Protein AF-A0A3N5LZG5-F1 (afdb_monomer_lite)

Structure (mmCIF, N/CA/C/O backbone):
data_AF-A0A3N5LZG5-F1
#
_entry.id   AF-A0A3N5LZG5-F1
#
loop_
_atom_site.group_PDB
_atom_site.id
_atom_site.type_symbol
_atom_site.label_atom_id
_atom_site.label_alt_id
_atom_site.label_comp_id
_atom_site.label_asym_id
_atom_site.label_entity_id
_atom_site.label_seq_id
_atom_site.pdbx_PDB_ins_code
_atom_site.Cartn_x
_atom_site.Cartn_y
_atom_site.Cartn_z
_atom_site.occupancy
_atom_site.B_iso_or_equiv
_atom_site.auth_seq_id
_atom_site.auth_comp_id
_atom_site.auth_asym_id
_atom_site.auth_atom_id
_atom_site.pdbx_PDB_model_num
ATOM 1 N N . MET A 1 1 ? -6.875 -9.057 15.918 1.00 79.69 1 MET A N 1
ATOM 2 C CA . MET A 1 1 ? -7.239 -9.770 14.668 1.00 79.69 1 MET A CA 1
ATOM 3 C C . MET A 1 1 ? -7.671 -8.711 13.672 1.00 79.69 1 MET A C 1
ATOM 5 O O . MET A 1 1 ? -8.321 -7.772 14.101 1.00 79.69 1 MET A O 1
ATOM 9 N N . VAL A 1 2 ? -7.274 -8.784 12.405 1.00 94.38 2 VAL A N 1
ATOM 10 C CA . VAL A 1 2 ? -7.606 -7.732 11.428 1.00 94.38 2 VAL A CA 1
ATOM 11 C C . VAL A 1 2 ? -8.979 -8.027 10.819 1.00 94.38 2 VAL A C 1
ATOM 13 O O . VAL A 1 2 ? -9.204 -9.135 10.329 1.00 94.38 2 VAL A O 1
ATOM 16 N N . ASP A 1 3 ? -9.903 -7.063 10.856 1.00 96.25 3 ASP A N 1
ATOM 17 C CA . ASP A 1 3 ? -11.257 -7.268 10.321 1.00 96.25 3 ASP A CA 1
ATOM 18 C C . ASP A 1 3 ? -11.246 -7.270 8.793 1.00 96.25 3 ASP A C 1
ATOM 20 O O . ASP A 1 3 ? -11.839 -8.150 8.172 1.00 96.25 3 ASP A O 1
ATOM 24 N N . ALA A 1 4 ? -10.519 -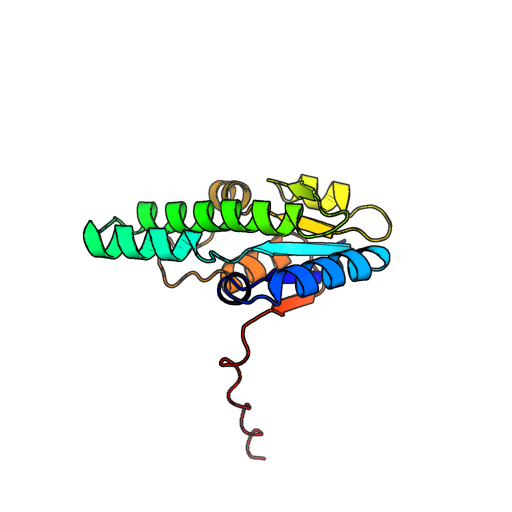6.328 8.187 1.00 97.50 4 ALA A N 1
ATOM 25 C CA . ALA A 1 4 ? -10.318 -6.293 6.747 1.00 97.50 4 ALA A CA 1
ATOM 26 C C . ALA A 1 4 ? -8.926 -5.776 6.376 1.00 97.50 4 ALA A C 1
ATOM 28 O O . ALA A 1 4 ? -8.448 -4.773 6.911 1.00 97.50 4 ALA A O 1
ATOM 29 N N . VAL A 1 5 ? -8.306 -6.441 5.405 1.00 98.44 5 VAL A N 1
ATOM 30 C CA . VAL A 1 5 ? -7.193 -5.895 4.638 1.00 98.44 5 VAL A CA 1
ATOM 31 C C . VAL A 1 5 ? -7.769 -5.175 3.428 1.00 98.44 5 VAL A C 1
ATOM 33 O O . VAL A 1 5 ? -8.446 -5.780 2.597 1.00 98.44 5 VAL A O 1
ATOM 36 N N . VAL A 1 6 ? -7.525 -3.873 3.335 1.00 98.31 6 VAL A N 1
ATOM 37 C CA . VAL A 1 6 ? -8.070 -3.012 2.285 1.00 98.31 6 VAL A CA 1
ATOM 38 C C . VAL A 1 6 ? -6.946 -2.616 1.346 1.00 98.31 6 VAL A C 1
ATOM 40 O O . VAL A 1 6 ? -6.098 -1.786 1.666 1.00 98.31 6 VAL A O 1
ATOM 43 N N . LYS A 1 7 ? -6.933 -3.193 0.151 1.00 98.00 7 LYS A N 1
ATOM 44 C CA . LYS A 1 7 ? -6.003 -2.769 -0.885 1.00 98.00 7 LYS A CA 1
ATOM 45 C C . LYS A 1 7 ? -6.534 -1.515 -1.562 1.00 98.00 7 LYS A C 1
ATOM 47 O O . LYS A 1 7 ? -7.630 -1.544 -2.122 1.00 98.00 7 LYS A O 1
ATOM 52 N N . VAL A 1 8 ? -5.722 -0.463 -1.615 1.00 96.75 8 VAL A N 1
ATOM 53 C CA . VAL A 1 8 ? -6.045 0.773 -2.344 1.00 96.75 8 VAL A CA 1
ATOM 54 C C . VAL A 1 8 ? -5.273 0.801 -3.660 1.00 96.75 8 VAL A C 1
ATOM 56 O O . VAL A 1 8 ? -4.045 0.856 -3.685 1.00 96.75 8 VAL A O 1
ATOM 59 N N . GLY A 1 9 ? -5.977 0.693 -4.788 1.00 92.94 9 GLY A N 1
ATOM 60 C CA . GLY A 1 9 ? -5.361 0.695 -6.113 1.00 92.94 9 GLY A CA 1
ATOM 61 C C . GLY A 1 9 ? -4.697 2.019 -6.474 1.00 92.94 9 GLY A C 1
ATOM 62 O O . GLY A 1 9 ? -5.299 3.068 -6.331 1.00 92.94 9 GLY A O 1
ATOM 63 N N . GLY A 1 10 ? -3.490 1.957 -7.043 1.00 85.00 10 GLY A N 1
ATOM 64 C CA . GLY A 1 10 ? -2.726 3.150 -7.429 1.00 85.00 10 GLY A CA 1
ATOM 65 C C . GLY A 1 10 ? -3.424 4.083 -8.425 1.00 85.00 10 GLY A C 1
ATOM 66 O O . GLY A 1 10 ? -3.198 5.288 -8.395 1.00 85.00 10 GLY A O 1
ATOM 67 N N . ARG A 1 11 ? -4.311 3.548 -9.274 1.00 84.06 11 ARG A N 1
ATOM 68 C CA . ARG A 1 11 ? -5.120 4.366 -10.190 1.00 84.06 11 ARG A CA 1
ATOM 69 C C . ARG A 1 11 ? -6.081 5.304 -9.455 1.00 84.06 11 ARG A C 1
ATOM 71 O O . ARG A 1 11 ? -6.242 6.427 -9.899 1.00 84.06 11 ARG A O 1
ATOM 78 N N . LEU A 1 12 ? -6.584 4.910 -8.281 1.00 80.06 12 LEU A N 1
ATOM 79 C CA . LEU A 1 12 ? -7.425 5.773 -7.440 1.00 80.06 12 LEU A CA 1
ATOM 80 C C . LEU A 1 12 ? -6.670 7.008 -6.927 1.00 80.06 12 LEU A C 1
ATOM 82 O O . LEU A 1 12 ? -7.293 7.963 -6.486 1.00 80.06 12 LEU A O 1
ATOM 86 N N . GLY A 1 13 ? -5.332 6.997 -6.967 1.00 68.75 13 GLY A N 1
ATOM 87 C CA . GLY A 1 13 ? -4.509 8.144 -6.595 1.00 68.75 13 GLY A CA 1
ATOM 88 C C . GLY A 1 13 ? -4.421 9.250 -7.649 1.00 68.75 13 GLY A C 1
ATOM 89 O O . GLY A 1 13 ? -3.842 10.289 -7.356 1.00 68.75 13 GLY A O 1
ATOM 90 N N . HIS A 1 14 ? -4.967 9.032 -8.848 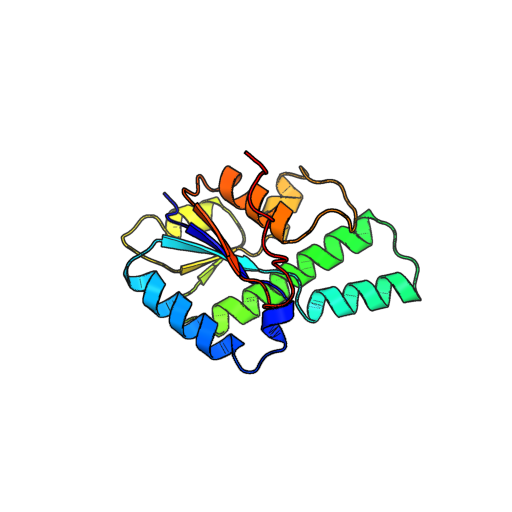1.00 67.00 14 HIS A N 1
ATOM 91 C CA . HIS A 1 14 ? -5.046 10.047 -9.903 1.00 67.00 14 HIS A CA 1
ATOM 92 C C . HIS A 1 14 ? -6.352 10.851 -9.848 1.00 67.00 14 HIS A C 1
ATOM 94 O O . HIS A 1 14 ? -6.436 11.917 -10.452 1.00 67.00 14 HIS A O 1
ATOM 100 N N . ASP A 1 15 ? -7.350 10.353 -9.117 1.00 66.94 15 ASP A N 1
ATOM 101 C CA . ASP A 1 15 ? -8.673 10.955 -9.046 1.00 66.94 15 ASP A CA 1
ATOM 102 C C . ASP A 1 15 ? -8.771 11.957 -7.894 1.00 66.94 15 ASP A C 1
ATOM 104 O O . ASP A 1 15 ? -8.290 11.717 -6.781 1.00 66.94 15 ASP A O 1
ATOM 108 N N . GLU A 1 16 ? -9.524 13.038 -8.113 1.00 72.19 16 GLU A N 1
ATOM 109 C CA . GLU A 1 16 ? -9.910 13.993 -7.060 1.00 72.19 16 GLU A CA 1
ATOM 110 C C . GLU A 1 16 ? -10.640 13.304 -5.883 1.00 72.19 16 GLU A C 1
ATOM 112 O O . GLU A 1 16 ? -10.676 13.818 -4.762 1.00 72.19 16 GLU A O 1
ATOM 117 N N . GLY A 1 17 ? -11.168 12.094 -6.109 1.00 83.56 17 GLY A N 1
ATOM 118 C CA . GLY A 1 17 ? -11.847 11.265 -5.118 1.00 83.56 17 GLY A CA 1
ATOM 119 C C . GLY A 1 17 ? -10.946 10.619 -4.059 1.00 83.56 17 GLY A C 1
ATOM 120 O O . GLY A 1 17 ? -11.484 10.144 -3.056 1.00 83.56 17 GLY A O 1
ATOM 121 N N . LEU A 1 18 ? -9.610 10.613 -4.211 1.00 90.62 18 LEU A N 1
ATOM 122 C CA . LEU A 1 18 ? -8.712 9.950 -3.248 1.00 90.62 18 LEU A CA 1
ATOM 123 C C . LEU A 1 18 ? -8.915 10.472 -1.822 1.00 90.62 18 LEU A C 1
ATOM 125 O O . LEU A 1 18 ? -9.013 9.692 -0.877 1.00 90.62 18 LEU A O 1
ATOM 129 N N . ARG A 1 19 ? -9.010 11.797 -1.662 1.00 92.25 19 ARG A N 1
ATOM 130 C CA . ARG A 1 19 ? -9.200 12.412 -0.343 1.00 92.25 19 ARG A CA 1
ATOM 131 C C . ARG A 1 19 ? -10.532 11.984 0.277 1.00 92.25 19 ARG A C 1
ATOM 133 O O . ARG A 1 19 ? -10.565 11.657 1.456 1.00 92.25 19 ARG A O 1
ATOM 140 N N . GLY A 1 20 ? -11.605 11.929 -0.514 1.00 92.88 20 GLY A N 1
ATOM 141 C CA . GLY A 1 20 ? -12.909 11.437 -0.057 1.00 92.88 20 GLY A CA 1
ATOM 142 C C . GLY A 1 20 ? -12.867 9.967 0.368 1.00 92.88 20 GLY A C 1
ATOM 143 O O . GLY A 1 20 ? -13.418 9.609 1.408 1.00 92.88 20 GLY A O 1
ATOM 144 N N . LEU A 1 21 ? -12.148 9.128 -0.383 1.00 93.75 21 LEU A N 1
ATOM 145 C CA . LEU A 1 21 ? -11.919 7.734 -0.009 1.00 93.75 21 LEU A CA 1
ATOM 146 C C . LEU A 1 21 ? -11.173 7.623 1.329 1.00 93.75 21 LEU A C 1
ATOM 148 O O . LEU A 1 21 ? -11.603 6.869 2.198 1.00 93.75 21 LEU A O 1
ATOM 152 N N . CYS A 1 22 ? -10.087 8.374 1.515 1.00 96.25 22 CYS A N 1
ATOM 153 C CA . CYS A 1 22 ? -9.318 8.353 2.759 1.00 96.25 22 CYS A CA 1
ATOM 154 C C . CYS A 1 22 ? -10.145 8.830 3.964 1.00 96.25 22 CYS A C 1
ATOM 156 O O . CYS A 1 22 ? -10.073 8.223 5.029 1.00 96.25 22 CYS A O 1
ATOM 158 N N . LEU A 1 23 ? -10.993 9.852 3.798 1.00 95.94 23 LEU A N 1
ATOM 159 C CA . LEU A 1 23 ? -11.940 10.264 4.843 1.00 95.94 23 LEU A CA 1
ATOM 160 C C . LEU A 1 23 ? -12.895 9.119 5.218 1.00 95.94 23 LEU A C 1
ATOM 162 O O . LEU A 1 23 ? -13.028 8.794 6.395 1.00 95.94 23 LEU A O 1
ATOM 166 N N . CYS A 1 24 ? -13.483 8.450 4.222 1.00 95.81 24 CYS A N 1
ATOM 167 C CA . CYS A 1 24 ? -14.370 7.306 4.443 1.00 95.81 24 CYS A CA 1
ATOM 168 C C . CYS A 1 24 ? -13.657 6.138 5.150 1.00 95.81 24 CYS A C 1
ATOM 170 O O . CYS A 1 24 ? -14.217 5.521 6.056 1.00 95.81 24 CYS A O 1
ATOM 172 N N . LEU A 1 25 ? -12.403 5.848 4.787 1.00 96.69 25 LEU A N 1
ATOM 173 C CA . LEU A 1 25 ? -11.597 4.820 5.455 1.00 96.69 25 LEU A CA 1
ATOM 174 C C . LEU A 1 25 ? -11.314 5.177 6.920 1.00 96.69 25 LEU A C 1
ATOM 176 O O . LEU A 1 25 ? -11.417 4.301 7.778 1.00 96.69 25 LEU A O 1
ATOM 180 N N . GLY A 1 26 ? -11.018 6.446 7.215 1.00 97.00 26 GLY A N 1
ATOM 181 C CA . GLY A 1 26 ? -10.858 6.941 8.586 1.00 97.00 26 GLY A CA 1
ATOM 182 C C . GLY A 1 26 ? -12.136 6.774 9.415 1.00 97.00 26 GLY A C 1
ATOM 183 O O . GLY A 1 26 ? -12.096 6.249 10.527 1.00 97.00 26 GLY A O 1
ATOM 184 N N . GLU A 1 27 ? -13.291 7.133 8.848 1.00 96.56 27 GLU A N 1
ATOM 185 C CA . GLU A 1 27 ? -14.598 6.954 9.493 1.00 96.56 27 GLU A CA 1
ATOM 186 C C . GLU A 1 27 ? -14.919 5.477 9.761 1.00 96.56 27 GLU A C 1
ATOM 188 O O . GLU A 1 27 ? -15.325 5.124 10.871 1.00 96.56 27 GLU A O 1
ATOM 193 N N . LEU A 1 28 ? -14.693 4.590 8.786 1.00 95.88 28 LEU A N 1
ATOM 194 C CA . LEU A 1 28 ? -14.874 3.143 8.956 1.00 95.88 28 LEU A CA 1
ATOM 195 C C . LEU A 1 28 ? -13.933 2.567 10.021 1.00 95.88 28 LEU A C 1
ATOM 197 O O . LEU A 1 28 ? -14.327 1.675 10.778 1.00 95.88 28 LEU A O 1
ATOM 201 N N . GLY A 1 29 ? -12.724 3.119 10.121 1.00 95.81 29 GLY A N 1
ATOM 202 C CA . GLY A 1 29 ? -11.744 2.799 11.150 1.00 95.81 29 GLY A CA 1
ATOM 203 C C . GLY A 1 29 ? -12.255 2.977 12.575 1.00 95.81 29 GLY A C 1
ATOM 204 O O . GLY A 1 29 ? -11.828 2.253 13.463 1.00 95.81 29 GLY A O 1
ATOM 205 N N . SER A 1 30 ? -13.229 3.860 12.814 1.00 93.31 30 SER A N 1
ATOM 206 C CA . SER A 1 30 ? -13.822 4.024 14.153 1.00 93.31 30 SER A CA 1
ATOM 207 C C . SER A 1 30 ? -14.583 2.787 14.655 1.00 93.31 30 SER A C 1
ATOM 209 O O . SER A 1 30 ? -14.873 2.688 15.843 1.00 93.31 30 SER A O 1
ATOM 211 N N . ARG A 1 31 ? -14.925 1.847 13.760 1.00 93.75 31 ARG A N 1
ATOM 212 C CA . ARG A 1 31 ? -15.726 0.645 14.067 1.00 93.75 31 ARG A CA 1
ATOM 213 C C . ARG A 1 31 ? -15.045 -0.660 13.671 1.00 93.75 31 ARG A C 1
ATOM 215 O O . ARG A 1 31 ? -15.440 -1.723 14.145 1.00 93.75 31 ARG A O 1
ATOM 222 N N . HIS A 1 32 ? -14.063 -0.595 12.777 1.00 95.94 32 HIS A N 1
ATOM 223 C CA . HIS A 1 32 ? -13.421 -1.761 12.184 1.00 95.94 32 HIS A CA 1
ATOM 224 C C . HIS A 1 32 ? -11.906 -1.620 12.216 1.00 95.94 32 HIS A C 1
ATOM 226 O O . HIS A 1 32 ? -11.373 -0.532 12.021 1.00 95.94 32 HIS A O 1
ATOM 232 N N . ARG A 1 33 ? -11.209 -2.738 12.416 1.00 97.38 33 ARG A N 1
ATOM 233 C CA . ARG A 1 33 ? -9.746 -2.806 12.377 1.00 97.38 33 ARG A CA 1
ATOM 234 C C . ARG A 1 33 ? -9.286 -3.010 10.941 1.00 97.38 33 ARG A C 1
ATOM 236 O O . ARG A 1 33 ? -9.312 -4.136 10.429 1.00 97.38 33 ARG A O 1
ATOM 243 N N . LEU A 1 34 ? -8.896 -1.919 10.295 1.00 98.12 34 LEU A N 1
ATOM 244 C CA . LEU A 1 34 ? -8.535 -1.883 8.883 1.00 98.12 34 LEU A CA 1
ATOM 245 C C . LEU A 1 34 ? -7.015 -1.871 8.714 1.00 98.12 34 LEU A C 1
ATOM 247 O O . LEU A 1 34 ? -6.328 -0.987 9.226 1.00 98.12 34 LEU A O 1
ATOM 251 N N . LEU A 1 35 ? -6.498 -2.824 7.939 1.00 98.62 35 LEU A N 1
ATOM 252 C CA . LEU A 1 35 ? -5.115 -2.817 7.470 1.00 98.62 35 LEU A CA 1
ATOM 253 C C . LEU A 1 35 ? -5.086 -2.441 5.990 1.00 98.62 35 LEU A C 1
ATOM 255 O O . LEU A 1 35 ? -5.450 -3.233 5.125 1.00 98.62 35 LEU A O 1
ATOM 259 N N . ILE A 1 36 ? -4.645 -1.233 5.682 1.00 98.62 36 ILE A N 1
ATOM 260 C CA . ILE A 1 36 ? -4.527 -0.743 4.316 1.00 98.62 36 ILE A CA 1
ATOM 261 C C . ILE A 1 36 ? -3.224 -1.253 3.693 1.00 98.62 36 ILE A C 1
ATOM 263 O O . ILE A 1 36 ? -2.148 -1.105 4.273 1.00 98.62 36 ILE A O 1
ATOM 267 N N . VAL A 1 37 ? -3.321 -1.807 2.482 1.00 98.50 37 VAL A N 1
ATOM 268 C CA . VAL A 1 37 ? -2.171 -2.154 1.635 1.00 98.50 37 VAL A CA 1
ATOM 269 C C . VAL A 1 37 ? -2.165 -1.231 0.411 1.00 98.50 37 VAL A C 1
ATOM 271 O O . VAL A 1 37 ? -3.095 -1.287 -0.403 1.00 98.50 37 VAL A O 1
ATOM 274 N N . PRO A 1 38 ? -1.151 -0.367 0.253 1.00 98.12 38 PRO A N 1
ATOM 275 C CA . PRO A 1 38 ? -1.077 0.544 -0.880 1.00 98.12 38 PRO A CA 1
ATOM 276 C C . PRO A 1 38 ? -0.792 -0.212 -2.181 1.00 98.12 38 PRO A C 1
ATOM 278 O O . PRO A 1 38 ? -0.073 -1.205 -2.207 1.00 98.12 38 PRO A O 1
ATOM 281 N N . GLY A 1 39 ? -1.337 0.276 -3.294 1.00 96.62 39 GLY A N 1
ATOM 282 C CA . GLY A 1 39 ? -0.808 -0.000 -4.628 1.00 96.62 39 GLY A CA 1
ATOM 283 C C . GLY A 1 39 ? 0.473 0.793 -4.902 1.00 96.62 39 GLY A C 1
ATOM 284 O O . GLY A 1 39 ? 1.087 1.326 -3.992 1.00 96.62 39 GLY A O 1
ATOM 285 N N . GLY A 1 40 ? 0.876 0.895 -6.169 1.00 94.56 40 GLY A N 1
ATOM 286 C CA . GLY A 1 40 ? 2.075 1.658 -6.544 1.00 94.56 40 GLY A CA 1
ATOM 287 C C . GLY A 1 40 ? 1.837 3.132 -6.903 1.00 94.56 40 GLY A C 1
ATOM 288 O O . GLY A 1 40 ? 2.745 3.944 -6.785 1.00 94.56 40 GLY A O 1
ATOM 289 N N . GLY A 1 41 ? 0.624 3.482 -7.345 1.00 91.62 41 GLY A N 1
ATOM 290 C CA . GLY A 1 41 ? 0.267 4.837 -7.792 1.00 91.62 41 GLY A CA 1
ATOM 291 C C . GLY A 1 41 ? 1.208 5.416 -8.854 1.00 91.62 41 GLY A C 1
ATOM 292 O O . GLY A 1 41 ? 1.922 4.671 -9.529 1.00 91.62 41 GLY A O 1
ATOM 293 N N . VAL A 1 42 ? 1.246 6.751 -8.915 1.00 93.75 42 VAL A N 1
ATOM 294 C CA . VAL A 1 42 ? 2.185 7.533 -9.744 1.00 93.75 42 VAL A CA 1
ATOM 295 C C . VAL A 1 42 ? 3.650 7.161 -9.490 1.00 93.75 42 VAL A C 1
ATOM 297 O O . VAL A 1 42 ? 4.493 7.266 -10.376 1.00 93.75 42 VAL A O 1
ATOM 300 N N . PHE A 1 43 ? 3.967 6.678 -8.285 1.00 96.75 43 PHE A N 1
ATOM 301 C CA . PHE A 1 43 ? 5.325 6.296 -7.912 1.00 96.75 43 PHE A CA 1
ATOM 302 C C . PHE A 1 43 ? 5.782 5.036 -8.654 1.00 96.75 43 PHE A C 1
ATOM 304 O O . PHE A 1 43 ? 6.927 4.964 -9.088 1.00 96.75 43 PHE A O 1
ATOM 311 N N . ALA A 1 44 ? 4.902 4.046 -8.836 1.00 96.38 44 ALA A N 1
ATOM 312 C CA . ALA A 1 44 ? 5.242 2.844 -9.596 1.00 96.38 44 ALA A CA 1
ATOM 313 C C . ALA A 1 44 ? 5.214 3.091 -11.107 1.00 96.38 44 ALA A C 1
ATOM 315 O O . ALA A 1 44 ? 5.916 2.394 -11.835 1.00 96.38 44 ALA A O 1
ATOM 316 N N . ASP A 1 45 ? 4.449 4.079 -11.576 1.00 95.88 45 ASP A N 1
ATOM 317 C CA . ASP A 1 45 ? 4.504 4.520 -12.973 1.00 95.88 45 ASP A CA 1
ATOM 318 C C . ASP A 1 45 ? 5.887 5.100 -13.301 1.00 95.88 45 ASP A C 1
ATOM 320 O O . ASP A 1 45 ? 6.508 4.672 -14.270 1.00 95.88 45 ASP A O 1
ATOM 324 N N . ALA A 1 46 ? 6.464 5.915 -12.410 1.00 97.81 46 ALA A N 1
ATOM 325 C CA . ALA A 1 46 ? 7.845 6.383 -12.563 1.00 97.81 46 ALA A CA 1
ATOM 326 C C . ALA A 1 46 ? 8.876 5.233 -12.596 1.00 97.81 46 ALA A C 1
ATOM 328 O O . ALA A 1 46 ? 9.882 5.310 -13.302 1.00 97.81 46 ALA A O 1
ATOM 329 N N . VAL A 1 47 ? 8.635 4.140 -11.860 1.00 98.19 47 VAL A N 1
ATOM 330 C CA . VAL A 1 47 ? 9.486 2.938 -11.931 1.00 98.19 47 VAL A CA 1
ATOM 331 C C . VAL A 1 47 ? 9.349 2.245 -13.288 1.00 98.19 47 VAL A C 1
ATOM 333 O O . VAL A 1 47 ? 10.364 1.830 -13.843 1.00 98.19 47 VAL A O 1
ATOM 336 N N . ARG A 1 48 ? 8.134 2.152 -13.846 1.00 97.19 48 ARG A N 1
ATOM 337 C CA . ARG A 1 48 ? 7.910 1.599 -15.195 1.00 97.19 48 ARG A CA 1
ATOM 338 C C . ARG A 1 48 ? 8.625 2.418 -16.261 1.00 97.19 48 ARG A C 1
ATOM 340 O O . ARG A 1 48 ? 9.236 1.834 -17.149 1.00 97.19 48 ARG A O 1
ATOM 347 N N . ASP A 1 49 ? 8.598 3.741 -16.145 1.00 98.25 49 ASP A N 1
ATOM 348 C CA . ASP A 1 49 ? 9.292 4.631 -17.079 1.00 98.25 49 ASP A CA 1
ATOM 349 C C . ASP A 1 49 ? 10.814 4.437 -17.013 1.00 98.25 49 ASP A C 1
ATOM 351 O O . ASP A 1 49 ? 11.484 4.357 -18.045 1.00 98.25 49 ASP A O 1
ATOM 355 N N . CYS A 1 50 ? 11.370 4.305 -15.804 1.00 98.19 50 CYS A N 1
ATOM 356 C CA . CYS A 1 50 ? 12.780 3.966 -15.611 1.00 98.19 50 CYS A CA 1
ATOM 357 C C . CYS A 1 50 ? 13.128 2.595 -16.204 1.00 98.19 50 CYS A C 1
ATOM 359 O O . CYS A 1 50 ? 14.133 2.478 -16.903 1.00 98.19 50 CYS A O 1
ATOM 361 N N . ASP A 1 51 ? 12.306 1.575 -15.957 1.00 98.00 51 ASP A N 1
ATOM 362 C CA . ASP A 1 51 ? 12.514 0.232 -16.502 1.00 98.00 51 ASP A CA 1
ATOM 363 C C . ASP A 1 51 ? 12.494 0.232 -18.035 1.00 98.00 51 ASP A C 1
ATOM 365 O O . ASP A 1 51 ? 13.432 -0.241 -18.673 1.00 98.00 51 ASP A O 1
ATOM 369 N N . ALA A 1 52 ? 11.499 0.880 -18.644 1.00 97.88 52 ALA A N 1
ATOM 370 C CA . ALA A 1 52 ? 11.396 1.004 -20.095 1.00 97.88 52 ALA A CA 1
ATOM 371 C C . ALA A 1 52 ? 12.583 1.761 -20.716 1.00 97.88 52 ALA A C 1
ATOM 373 O O . ALA A 1 52 ? 13.034 1.423 -21.811 1.00 97.88 52 ALA A O 1
ATOM 374 N N . ARG A 1 53 ? 13.098 2.787 -20.028 1.00 98.25 53 ARG A N 1
ATOM 375 C CA . ARG A 1 53 ? 14.200 3.622 -20.523 1.00 98.25 53 ARG A CA 1
ATOM 376 C C . ARG A 1 53 ? 15.573 2.976 -20.353 1.00 98.25 53 ARG A C 1
ATOM 378 O O . ARG A 1 53 ? 16.442 3.192 -21.196 1.00 98.25 53 ARG A O 1
ATOM 385 N N . PHE A 1 54 ? 15.791 2.260 -19.254 1.00 98.12 54 PHE A N 1
ATOM 386 C CA . PHE A 1 54 ? 17.116 1.773 -18.864 1.00 98.12 54 PHE A CA 1
ATOM 387 C C . PHE A 1 54 ? 17.257 0.247 -18.907 1.00 98.12 54 PHE A C 1
ATOM 389 O O . PHE A 1 54 ? 18.376 -0.239 -18.771 1.00 98.12 54 PHE A O 1
ATOM 396 N N . GLY A 1 55 ? 16.167 -0.499 -19.118 1.00 97.50 55 GLY A N 1
ATOM 397 C CA . GLY A 1 55 ? 16.156 -1.962 -19.153 1.00 97.50 55 GLY A CA 1
ATOM 398 C C . GLY A 1 55 ? 16.590 -2.562 -17.819 1.00 97.50 55 GLY A C 1
ATOM 399 O O . GLY A 1 55 ? 17.629 -3.221 -17.749 1.00 97.50 55 GLY A O 1
ATOM 400 N N . LEU A 1 56 ? 15.846 -2.284 -16.745 1.00 97.94 56 LEU A N 1
ATOM 401 C CA . LEU A 1 56 ? 16.237 -2.722 -15.408 1.00 97.94 56 LEU A CA 1
ATOM 402 C C . LEU A 1 56 ? 16.145 -4.250 -15.287 1.00 97.94 56 LEU A C 1
ATOM 404 O O . LEU A 1 56 ? 15.315 -4.920 -15.900 1.00 97.94 56 LEU A O 1
ATOM 408 N N . GLY A 1 57 ? 17.004 -4.819 -14.441 1.00 97.81 57 GLY A N 1
ATOM 409 C CA . GLY A 1 57 ? 16.867 -6.218 -14.043 1.00 97.81 57 GLY A CA 1
ATOM 410 C C . GLY A 1 57 ? 15.580 -6.438 -13.242 1.00 97.81 57 GLY A C 1
ATOM 411 O O . GLY A 1 57 ? 15.152 -5.556 -12.496 1.00 97.81 57 GLY A O 1
ATOM 412 N N . ALA A 1 58 ? 14.996 -7.634 -13.352 1.00 96.50 58 ALA A N 1
ATOM 413 C CA . ALA A 1 58 ? 13.712 -7.958 -12.726 1.00 96.50 58 ALA A CA 1
ATOM 414 C C . ALA A 1 58 ? 13.698 -7.742 -11.199 1.00 96.50 58 ALA A C 1
ATOM 416 O O . ALA A 1 58 ? 12.731 -7.192 -10.679 1.00 96.50 58 ALA A O 1
ATOM 417 N N . ASP A 1 59 ? 14.781 -8.101 -10.499 1.00 97.12 59 ASP A N 1
ATOM 418 C CA . ASP A 1 59 ? 14.937 -7.859 -9.054 1.00 97.12 59 ASP A CA 1
ATOM 419 C C . ASP A 1 59 ? 14.929 -6.356 -8.722 1.00 97.12 59 ASP A C 1
ATOM 421 O O . ASP A 1 59 ? 14.149 -5.899 -7.884 1.00 97.12 59 ASP A O 1
ATOM 425 N N . ALA A 1 60 ? 15.719 -5.555 -9.444 1.00 98.19 60 ALA A N 1
ATOM 426 C CA . ALA A 1 60 ? 15.778 -4.112 -9.228 1.00 98.19 60 ALA A CA 1
ATOM 427 C C . ALA A 1 60 ? 14.419 -3.442 -9.491 1.00 98.19 60 ALA A C 1
ATOM 429 O O . ALA A 1 60 ? 13.926 -2.698 -8.642 1.00 98.19 60 ALA A O 1
ATOM 430 N N . ALA A 1 61 ? 13.784 -3.746 -10.627 1.00 98.00 61 ALA A N 1
ATOM 431 C CA . ALA A 1 61 ? 12.468 -3.214 -10.977 1.00 98.00 61 ALA A CA 1
ATOM 432 C C . ALA A 1 61 ? 11.399 -3.607 -9.942 1.00 98.00 61 ALA A C 1
ATOM 434 O O . ALA A 1 61 ? 10.612 -2.761 -9.510 1.00 98.00 61 ALA A O 1
ATOM 435 N N . HIS A 1 62 ? 11.409 -4.864 -9.486 1.00 97.56 62 HIS A N 1
ATOM 436 C CA . HIS A 1 62 ? 10.490 -5.371 -8.470 1.00 97.56 62 HIS A CA 1
ATOM 437 C C . HIS A 1 62 ? 10.618 -4.606 -7.147 1.00 97.56 62 HIS A C 1
ATOM 439 O O . HIS A 1 62 ? 9.626 -4.090 -6.625 1.00 97.56 62 HIS A O 1
ATOM 445 N N . TRP A 1 63 ? 11.836 -4.460 -6.620 1.00 98.00 63 TRP A N 1
ATOM 446 C CA . TRP A 1 63 ? 12.043 -3.753 -5.356 1.00 98.00 63 TRP A CA 1
ATOM 447 C C . TRP A 1 63 ? 11.798 -2.251 -5.459 1.00 98.00 63 TRP A C 1
ATOM 449 O O . TRP A 1 63 ? 11.256 -1.666 -4.521 1.00 98.00 63 TRP A O 1
ATOM 459 N N . MET A 1 64 ? 12.122 -1.627 -6.593 1.00 98.50 64 MET A N 1
ATOM 460 C CA . MET A 1 64 ? 11.753 -0.234 -6.849 1.00 98.50 64 MET A CA 1
ATOM 461 C C . MET A 1 64 ? 10.231 -0.056 -6.845 1.00 98.50 64 MET A C 1
ATOM 463 O O . MET A 1 64 ? 9.727 0.876 -6.217 1.00 98.50 64 MET A O 1
ATOM 467 N N . ALA A 1 65 ? 9.484 -0.967 -7.475 1.00 98.19 65 ALA A N 1
ATOM 468 C CA . ALA A 1 65 ? 8.024 -0.927 -7.486 1.00 98.19 65 ALA A CA 1
ATOM 469 C C . ALA A 1 65 ? 7.425 -1.117 -6.081 1.00 98.19 65 ALA A C 1
ATOM 471 O O . ALA A 1 65 ? 6.456 -0.446 -5.728 1.00 98.19 65 ALA A O 1
ATOM 472 N N . ILE A 1 66 ? 8.018 -1.971 -5.247 1.00 98.31 66 ILE A N 1
ATOM 473 C CA . ILE A 1 66 ? 7.599 -2.136 -3.849 1.00 98.31 66 ILE A CA 1
ATOM 474 C C . ILE A 1 66 ? 7.905 -0.878 -3.019 1.00 98.31 66 ILE A C 1
ATOM 476 O O . ILE A 1 66 ? 7.069 -0.441 -2.231 1.00 98.31 66 ILE A O 1
ATOM 480 N N . LEU A 1 67 ? 9.058 -0.236 -3.217 1.00 98.56 67 LEU A N 1
ATOM 481 C CA . LEU A 1 67 ? 9.372 1.045 -2.568 1.00 98.56 67 LEU A CA 1
ATOM 482 C C . LEU A 1 67 ? 8.450 2.181 -3.039 1.00 98.56 67 LEU A C 1
ATOM 484 O O . LEU A 1 67 ? 8.152 3.104 -2.282 1.00 98.56 67 LEU A O 1
ATOM 488 N N . ALA A 1 68 ? 7.955 2.122 -4.273 1.00 98.38 68 ALA A N 1
ATOM 489 C CA . ALA A 1 68 ? 6.890 3.005 -4.730 1.00 98.38 68 ALA A CA 1
ATOM 490 C C . ALA A 1 68 ? 5.570 2.771 -3.971 1.00 98.38 68 ALA A C 1
ATOM 492 O O . ALA A 1 68 ? 4.859 3.732 -3.676 1.00 98.38 68 ALA A O 1
ATOM 493 N N . MET A 1 69 ? 5.264 1.528 -3.579 1.00 98.44 69 MET A N 1
ATOM 494 C CA . MET A 1 69 ? 4.111 1.246 -2.715 1.00 98.44 69 MET A CA 1
ATOM 495 C C . MET A 1 69 ? 4.276 1.859 -1.321 1.00 98.44 69 MET A C 1
ATOM 497 O O . MET A 1 69 ? 3.307 2.387 -0.786 1.00 98.44 69 MET A O 1
ATOM 501 N N . ASP A 1 70 ? 5.487 1.864 -0.752 1.00 98.75 70 ASP A N 1
ATOM 502 C CA . ASP A 1 70 ? 5.766 2.577 0.506 1.00 98.75 70 ASP A CA 1
ATOM 503 C C . ASP A 1 70 ? 5.474 4.082 0.376 1.00 98.75 70 ASP A C 1
ATOM 505 O O . ASP A 1 70 ? 4.819 4.663 1.241 1.00 98.75 70 ASP A O 1
ATOM 509 N N . GLN A 1 71 ? 5.922 4.718 -0.713 1.00 98.56 71 GLN A N 1
ATOM 510 C CA . GLN A 1 71 ? 5.651 6.140 -0.965 1.00 98.56 71 GLN A CA 1
ATOM 511 C C . GLN A 1 71 ? 4.148 6.414 -1.056 1.00 98.56 71 GLN A C 1
ATOM 513 O O . GLN A 1 71 ? 3.649 7.353 -0.433 1.00 98.56 71 GLN A O 1
ATOM 518 N N . TYR A 1 72 ? 3.408 5.558 -1.767 1.00 98.00 72 TYR A N 1
ATOM 519 C CA . TYR A 1 72 ? 1.957 5.690 -1.829 1.00 98.00 72 TYR A CA 1
ATOM 520 C C . TYR A 1 72 ? 1.296 5.438 -0.469 1.00 98.00 72 TYR A C 1
ATOM 522 O O . TYR A 1 72 ? 0.375 6.156 -0.096 1.00 98.00 72 TYR A O 1
ATOM 530 N N . GLY A 1 73 ? 1.795 4.480 0.312 1.00 98.38 73 GLY A N 1
ATOM 531 C CA . GLY A 1 73 ? 1.328 4.216 1.671 1.00 98.38 73 GLY A CA 1
ATOM 532 C C . GLY A 1 73 ? 1.487 5.416 2.603 1.00 98.38 73 GLY A C 1
ATOM 533 O O . GLY A 1 73 ? 0.566 5.720 3.358 1.00 98.38 73 GLY A O 1
ATOM 534 N N . LEU A 1 74 ? 2.603 6.144 2.513 1.00 98.62 74 LEU A N 1
ATOM 535 C CA . LEU A 1 74 ? 2.804 7.380 3.276 1.00 98.62 74 LEU A CA 1
ATOM 536 C C . LEU A 1 74 ? 1.768 8.450 2.906 1.00 98.62 74 LEU A C 1
ATOM 538 O O . LEU A 1 74 ? 1.183 9.057 3.800 1.00 98.62 74 LEU A O 1
ATOM 542 N N . LEU A 1 75 ? 1.486 8.628 1.612 1.00 97.69 75 LEU A N 1
ATOM 543 C CA . LEU A 1 75 ? 0.430 9.535 1.152 1.00 97.69 75 LEU A CA 1
ATOM 544 C C . LEU A 1 75 ? -0.951 9.121 1.683 1.00 97.69 75 LEU A C 1
ATOM 546 O O . LEU A 1 75 ? -1.707 9.960 2.164 1.00 97.69 75 LEU A O 1
ATOM 550 N N . LEU A 1 76 ? -1.292 7.830 1.612 1.00 97.88 76 LEU A N 1
ATOM 551 C CA . LEU A 1 76 ? -2.572 7.331 2.120 1.00 97.88 76 LEU A CA 1
ATOM 552 C C . LEU A 1 76 ? -2.714 7.559 3.625 1.00 97.88 76 LEU A C 1
ATOM 554 O O . LEU A 1 76 ? -3.793 7.941 4.070 1.00 97.88 76 LEU A O 1
ATOM 558 N N . ALA A 1 77 ? -1.646 7.342 4.396 1.00 98.31 77 ALA A N 1
ATOM 559 C CA . ALA A 1 77 ? -1.656 7.562 5.838 1.00 98.31 77 ALA A CA 1
ATOM 560 C C . ALA A 1 77 ? -1.875 9.041 6.186 1.00 98.31 77 ALA A C 1
ATOM 562 O O . ALA A 1 77 ? -2.712 9.335 7.030 1.00 98.31 77 ALA A O 1
ATOM 563 N N . ASP A 1 78 ? -1.198 9.961 5.494 1.00 98.00 78 ASP A N 1
ATOM 564 C CA . ASP A 1 78 ? -1.358 11.408 5.704 1.00 98.00 78 ASP A CA 1
ATOM 565 C C . ASP A 1 78 ? -2.786 11.893 5.401 1.00 98.00 78 ASP A C 1
ATOM 567 O O . ASP A 1 78 ? -3.362 12.706 6.123 1.00 98.00 78 ASP A O 1
ATOM 571 N N . LEU A 1 79 ? -3.400 11.343 4.351 1.00 96.81 79 LEU A N 1
ATOM 572 C CA . LEU A 1 79 ? -4.751 11.716 3.938 1.00 96.81 79 LEU A CA 1
ATOM 573 C C . LEU A 1 79 ? -5.865 11.040 4.748 1.00 96.81 79 LEU A C 1
ATOM 575 O O . LEU A 1 79 ? -7.016 11.466 4.638 1.00 96.81 79 LEU A O 1
ATOM 579 N N . THR A 1 80 ? -5.564 9.983 5.508 1.00 97.75 80 THR A N 1
ATOM 580 C CA . THR A 1 80 ? -6.561 9.184 6.238 1.00 97.75 80 THR A CA 1
ATOM 581 C C . THR A 1 80 ? -6.561 9.570 7.718 1.00 97.75 80 THR A C 1
ATOM 583 O O . THR A 1 80 ? -5.617 9.236 8.435 1.00 97.75 80 THR A O 1
ATOM 586 N N . PRO A 1 81 ? -7.613 10.238 8.227 1.00 95.81 81 PRO A N 1
ATOM 587 C CA . PRO A 1 81 ? -7.673 10.633 9.630 1.00 95.81 81 PRO A CA 1
ATOM 588 C C . PRO A 1 81 ? -7.514 9.440 10.577 1.00 95.81 81 PRO A C 1
ATOM 590 O O . PRO A 1 81 ? -8.196 8.426 10.432 1.00 95.81 81 PRO A O 1
ATOM 593 N N . GLY A 1 82 ? -6.618 9.575 11.556 1.00 93.69 82 GLY A N 1
ATOM 594 C CA . GLY A 1 82 ? -6.355 8.534 12.553 1.00 93.69 82 GLY A CA 1
ATOM 595 C C . GLY A 1 82 ? -5.561 7.330 12.037 1.00 93.69 82 GLY A C 1
ATOM 596 O O . GLY A 1 82 ? -5.359 6.391 12.804 1.00 93.69 82 GLY A O 1
ATOM 597 N N . ALA A 1 83 ? -5.103 7.340 10.780 1.00 97.44 83 ALA A N 1
ATOM 598 C CA . ALA A 1 83 ? -4.254 6.278 10.262 1.00 97.44 83 ALA A CA 1
ATOM 599 C C . ALA A 1 83 ? -2.794 6.430 10.702 1.00 97.44 83 ALA A C 1
ATOM 601 O O . ALA A 1 83 ? -2.242 7.528 10.749 1.00 97.44 83 ALA A O 1
ATOM 602 N N . GLU A 1 84 ? -2.139 5.297 10.950 1.00 97.06 84 GLU A N 1
ATOM 603 C CA . GLU A 1 84 ? -0.698 5.228 11.199 1.00 97.06 84 GLU A CA 1
ATOM 604 C C . GLU A 1 84 ? -0.018 4.356 10.142 1.00 97.06 84 GLU A C 1
ATOM 606 O O . GLU A 1 84 ? -0.442 3.227 9.886 1.00 97.06 84 GLU A O 1
ATOM 611 N N . ALA A 1 85 ? 1.064 4.861 9.543 1.00 98.56 85 ALA A N 1
ATOM 612 C CA . ALA A 1 85 ? 1.918 4.065 8.671 1.00 98.56 85 ALA A CA 1
ATOM 613 C C . ALA A 1 85 ? 2.885 3.204 9.498 1.00 98.56 85 ALA A C 1
ATOM 615 O O . ALA A 1 85 ? 3.618 3.715 10.346 1.00 98.56 85 ALA A O 1
ATOM 616 N N . VAL A 1 86 ? 2.943 1.902 9.217 1.00 98.50 86 VAL A N 1
ATOM 617 C CA . VAL A 1 86 ? 3.836 0.955 9.901 1.00 98.50 86 VAL A CA 1
ATOM 618 C C . VAL A 1 86 ? 4.639 0.133 8.904 1.00 98.50 86 VAL A C 1
ATOM 620 O O . VAL A 1 86 ? 4.183 -0.156 7.802 1.00 98.50 86 VAL A O 1
ATOM 623 N N . ARG A 1 87 ? 5.838 -0.292 9.307 1.00 98.12 87 ARG A N 1
ATOM 624 C CA . ARG A 1 87 ? 6.754 -1.076 8.459 1.00 98.12 87 ARG A CA 1
ATOM 625 C C . ARG A 1 87 ? 6.755 -2.572 8.756 1.00 98.12 87 ARG A C 1
ATOM 627 O O . ARG A 1 87 ? 7.427 -3.325 8.072 1.00 98.12 87 ARG A O 1
ATOM 634 N N . THR A 1 88 ? 6.025 -3.039 9.768 1.00 97.56 88 THR A N 1
ATOM 635 C CA . THR A 1 88 ? 5.992 -4.469 10.108 1.00 97.56 88 THR A CA 1
ATOM 636 C C . THR A 1 88 ? 4.581 -4.940 10.423 1.00 97.56 88 THR A C 1
ATOM 638 O O . THR A 1 88 ? 3.753 -4.187 10.940 1.00 97.56 88 THR A O 1
ATOM 641 N N . LEU A 1 89 ? 4.318 -6.219 10.139 1.00 95.94 89 LEU A N 1
ATOM 642 C CA . LEU A 1 89 ? 3.040 -6.861 10.456 1.00 95.94 89 LEU A CA 1
ATOM 643 C C . LEU A 1 89 ? 2.790 -6.928 11.966 1.00 95.94 89 LEU A C 1
ATOM 645 O O . LEU A 1 89 ? 1.655 -6.764 12.402 1.00 95.94 89 LEU A O 1
ATOM 649 N N . ASP A 1 90 ? 3.838 -7.094 12.775 1.00 95.56 90 ASP A N 1
ATOM 650 C CA . ASP A 1 90 ? 3.699 -7.103 14.233 1.00 95.56 90 ASP A CA 1
ATOM 651 C C . ASP A 1 90 ? 3.261 -5.739 14.765 1.00 95.56 90 ASP A C 1
ATOM 653 O O . ASP A 1 90 ? 2.344 -5.667 15.579 1.00 95.56 90 ASP A O 1
ATOM 657 N N . ARG A 1 91 ?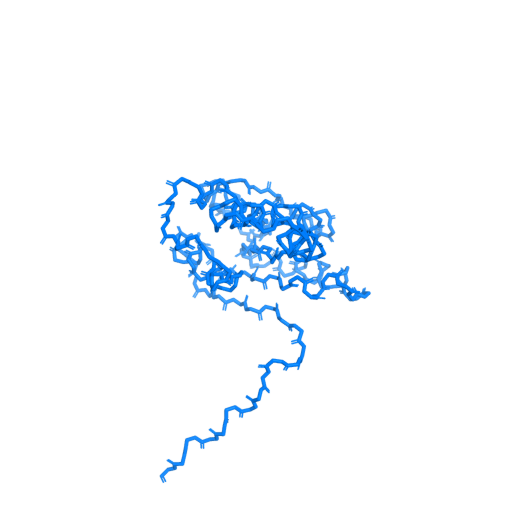 3.833 -4.642 14.248 1.00 96.50 91 ARG A N 1
ATOM 658 C CA . ARG A 1 91 ? 3.377 -3.290 14.599 1.00 96.50 91 ARG A CA 1
ATOM 659 C C . ARG A 1 91 ? 1.940 -3.053 14.151 1.00 96.50 91 ARG A C 1
ATOM 661 O O . ARG A 1 91 ? 1.169 -2.497 14.928 1.00 96.50 91 ARG A O 1
ATOM 668 N N . ALA A 1 92 ? 1.563 -3.526 12.961 1.00 96.50 92 ALA A N 1
ATOM 669 C CA . ALA A 1 92 ? 0.180 -3.450 12.498 1.00 96.50 92 ALA A CA 1
ATOM 670 C C . ALA A 1 92 ? -0.780 -4.174 13.452 1.00 96.50 92 ALA A C 1
ATOM 672 O O . ALA A 1 92 ? -1.793 -3.610 13.857 1.00 96.50 92 ALA A O 1
ATOM 673 N N . ARG A 1 93 ? -0.433 -5.394 13.879 1.00 94.25 93 ARG A N 1
ATOM 674 C CA . ARG A 1 93 ? -1.226 -6.167 14.845 1.00 94.25 93 ARG A CA 1
ATOM 675 C C . ARG A 1 93 ? -1.320 -5.484 16.202 1.00 94.25 93 ARG A C 1
ATOM 677 O O . ARG A 1 93 ? -2.405 -5.458 16.767 1.00 94.25 93 ARG A O 1
ATOM 684 N N . SER A 1 94 ? -0.216 -4.936 16.715 1.00 94.25 94 SER A N 1
ATOM 685 C CA . SER A 1 94 ? -0.214 -4.214 17.992 1.00 94.25 94 SER A CA 1
ATOM 686 C C . SER A 1 94 ? -1.110 -2.979 17.950 1.00 94.25 94 SER A C 1
ATOM 688 O O . SER A 1 94 ? -1.828 -2.726 18.908 1.00 94.25 94 SER A O 1
ATOM 690 N N . ARG A 1 95 ? -1.095 -2.224 16.846 1.00 94.62 95 ARG A N 1
ATOM 691 C CA . ARG A 1 95 ? -1.959 -1.046 16.678 1.00 94.62 95 ARG A CA 1
ATOM 692 C C . ARG A 1 95 ? -3.430 -1.408 16.501 1.00 94.62 95 ARG A C 1
ATOM 694 O O . ARG A 1 95 ? -4.284 -0.686 16.989 1.00 94.62 95 ARG A O 1
ATOM 701 N N . LEU A 1 96 ? -3.717 -2.543 15.870 1.00 95.38 96 LEU A N 1
ATOM 702 C CA . LEU A 1 96 ? -5.072 -3.071 15.671 1.00 95.38 96 LEU A CA 1
ATOM 703 C C . LEU A 1 96 ? -5.497 -4.059 16.779 1.00 95.38 96 LEU A C 1
ATOM 705 O O . LEU A 1 96 ? -6.321 -4.950 16.542 1.00 95.38 96 LEU A O 1
ATOM 709 N N . ALA A 1 97 ? -4.888 -3.976 17.967 1.00 90.50 97 ALA A N 1
ATOM 710 C CA . ALA A 1 97 ? -5.220 -4.843 19.099 1.00 90.50 97 ALA A CA 1
ATOM 711 C C . ALA A 1 97 ? -6.481 -4.377 19.843 1.00 90.50 97 ALA A C 1
ATOM 713 O O . ALA A 1 97 ? -7.222 -5.214 20.360 1.00 90.50 97 ALA A O 1
ATOM 714 N N . GLU A 1 98 ? -6.714 -3.066 19.871 1.00 85.62 98 GLU A N 1
ATOM 715 C CA . GLU A 1 98 ? -7.878 -2.430 20.489 1.00 85.62 98 GLU A CA 1
ATOM 716 C C . GLU A 1 98 ? -9.087 -2.408 19.534 1.00 85.62 98 GLU A C 1
ATOM 718 O O . GLU A 1 98 ? -9.060 -2.979 18.437 1.00 85.62 98 GLU A O 1
ATOM 723 N N . GLU A 1 99 ? -10.190 -1.809 19.980 1.00 86.38 99 GLU A N 1
ATOM 724 C CA . GLU A 1 99 ? -11.388 -1.648 19.160 1.00 86.38 99 GLU A CA 1
ATOM 725 C C . GLU A 1 99 ? -11.165 -0.590 18.074 1.00 86.38 99 GLU A C 1
ATOM 727 O O . GLU A 1 99 ? -10.783 0.544 18.353 1.00 86.38 99 GLU A O 1
ATOM 732 N N . GLY A 1 100 ? -11.434 -0.969 16.822 1.00 90.69 100 GLY A N 1
ATOM 733 C CA . GLY A 1 100 ? -11.227 -0.093 15.673 1.00 90.69 100 GLY A CA 1
ATOM 734 C C . GLY A 1 100 ? -9.752 0.201 15.374 1.00 90.69 100 GLY A C 1
ATOM 735 O O . GLY A 1 100 ? -8.829 -0.341 15.978 1.00 90.69 100 GLY A O 1
ATOM 736 N N . GLY A 1 101 ? -9.535 1.035 14.367 1.00 95.88 101 GLY A N 1
ATOM 737 C CA . GLY A 1 101 ? -8.236 1.550 13.963 1.00 95.88 101 GLY A CA 1
ATOM 738 C C . GLY A 1 101 ? -7.988 1.407 12.468 1.00 95.88 101 GLY A C 1
ATOM 739 O O . GLY A 1 101 ? -8.458 0.472 11.815 1.00 95.88 101 GLY A O 1
ATOM 740 N N . VAL A 1 102 ? -7.197 2.334 11.932 1.00 98.00 102 VAL A N 1
ATOM 741 C CA . VAL A 1 102 ? -6.681 2.261 10.566 1.00 98.00 102 VAL A CA 1
ATOM 742 C C . VAL A 1 102 ? -5.166 2.230 10.619 1.00 98.00 102 VAL A C 1
ATOM 744 O O . VAL A 1 102 ? -4.527 3.098 11.206 1.00 98.00 102 VAL A O 1
ATOM 747 N N . VAL A 1 103 ? -4.577 1.230 9.983 1.00 98.38 103 VAL A N 1
ATOM 748 C CA . VAL A 1 103 ? -3.128 1.124 9.834 1.00 98.38 103 VAL A CA 1
ATOM 749 C C . VAL A 1 103 ? -2.803 0.994 8.361 1.00 98.38 103 VAL A C 1
ATOM 751 O O . VAL A 1 103 ? -3.416 0.187 7.671 1.00 98.38 103 VAL A O 1
ATOM 754 N N . VAL A 1 104 ? -1.816 1.742 7.878 1.00 98.75 104 VAL A N 1
ATOM 755 C CA . VAL A 1 104 ? -1.280 1.587 6.523 1.00 98.75 104 VAL A CA 1
ATOM 756 C C . VAL A 1 104 ? 0.026 0.807 6.596 1.00 98.75 104 VAL A C 1
ATOM 758 O O . VAL A 1 104 ? 0.987 1.240 7.229 1.00 98.75 104 VAL A O 1
ATOM 761 N N . LEU A 1 105 ? 0.081 -0.355 5.950 1.00 98.69 105 LEU A N 1
ATOM 762 C CA . LEU A 1 105 ? 1.312 -1.132 5.863 1.00 98.69 105 LEU A CA 1
ATOM 763 C C . LEU A 1 105 ? 2.197 -0.578 4.747 1.00 98.69 105 LEU A C 1
ATOM 765 O O . LEU A 1 105 ? 1.779 -0.532 3.594 1.00 98.69 105 LEU A O 1
ATOM 769 N N . LEU A 1 106 ? 3.436 -0.232 5.082 1.00 98.69 106 LEU A N 1
ATOM 770 C CA . LEU A 1 106 ? 4.516 0.002 4.127 1.00 98.69 106 LEU A CA 1
ATOM 771 C C . LEU A 1 106 ? 5.146 -1.365 3.794 1.00 98.69 106 LEU A C 1
ATOM 773 O O . LEU A 1 106 ? 5.821 -1.944 4.655 1.00 98.69 106 LEU A O 1
ATOM 777 N N . PRO A 1 107 ? 4.853 -1.961 2.621 1.00 97.88 107 PRO A N 1
ATOM 778 C CA . PRO A 1 107 ? 5.081 -3.386 2.386 1.00 97.88 107 PRO A CA 1
ATOM 779 C C . PRO A 1 107 ? 6.543 -3.767 2.111 1.00 97.88 107 PRO A C 1
ATOM 781 O O . PRO A 1 107 ? 6.841 -4.961 2.082 1.00 97.88 107 PRO A O 1
ATOM 784 N N . SER A 1 108 ? 7.458 -2.811 1.919 1.00 97.88 108 SER A N 1
ATOM 785 C CA . SER A 1 108 ? 8.844 -3.110 1.531 1.00 97.88 108 SER A CA 1
ATOM 786 C C . SER A 1 108 ? 9.582 -4.034 2.493 1.00 97.88 108 SER A C 1
ATOM 788 O O . SER A 1 108 ? 10.170 -5.032 2.078 1.00 97.88 108 SER A O 1
ATOM 790 N N . GLU A 1 109 ? 9.516 -3.744 3.786 1.00 96.38 109 GLU A N 1
ATOM 791 C CA . GLU A 1 109 ? 10.207 -4.511 4.811 1.00 96.38 109 GLU A CA 1
ATOM 792 C C . GLU A 1 109 ? 9.617 -5.919 5.031 1.00 96.38 109 GLU A C 1
ATOM 794 O O . GLU A 1 109 ? 10.397 -6.877 5.039 1.00 96.38 109 GLU A O 1
ATOM 799 N N . PRO A 1 110 ? 8.290 -6.123 5.189 1.00 96.69 110 PRO A N 1
ATOM 800 C CA . PRO A 1 110 ? 7.748 -7.469 5.357 1.00 96.69 110 PRO A CA 1
ATOM 801 C C . PRO A 1 110 ? 7.960 -8.330 4.109 1.00 96.69 110 PRO A C 1
ATOM 803 O O . PRO A 1 110 ? 8.271 -9.511 4.258 1.00 96.69 110 PRO A O 1
ATOM 806 N N . LEU A 1 111 ? 7.866 -7.753 2.904 1.00 96.62 111 LEU A N 1
ATOM 807 C CA . LEU A 1 111 ? 8.147 -8.484 1.667 1.00 96.62 111 LEU A CA 1
ATOM 808 C C . LEU A 1 111 ? 9.620 -8.858 1.552 1.00 96.62 111 LEU A C 1
ATOM 810 O O . LEU A 1 111 ? 9.915 -10.001 1.234 1.00 96.62 111 LEU A O 1
ATOM 814 N N . ARG A 1 112 ? 10.549 -7.949 1.873 1.00 95.94 112 ARG A N 1
ATOM 815 C CA . ARG A 1 112 ? 11.989 -8.247 1.827 1.00 95.94 112 ARG A CA 1
ATOM 816 C C . ARG A 1 112 ? 12.417 -9.277 2.866 1.00 95.94 112 ARG A C 1
ATOM 818 O O . ARG A 1 112 ? 13.322 -10.059 2.607 1.00 95.94 112 ARG A O 1
ATOM 825 N N . ARG A 1 113 ? 11.775 -9.292 4.037 1.00 95.06 113 ARG A N 1
ATOM 826 C CA . ARG A 1 113 ? 12.043 -10.290 5.082 1.00 95.06 113 ARG A CA 1
ATOM 827 C C . ARG A 1 113 ? 11.540 -11.683 4.693 1.00 95.06 113 ARG A C 1
ATOM 829 O O . ARG A 1 113 ? 12.184 -12.663 5.046 1.00 95.06 113 ARG A O 1
ATOM 836 N N . ALA A 1 114 ? 10.386 -11.767 4.034 1.00 94.62 114 ALA A N 1
ATOM 837 C CA . ALA A 1 114 ? 9.785 -13.043 3.655 1.00 94.62 114 ALA A CA 1
ATOM 838 C C . ALA A 1 114 ? 10.299 -13.584 2.314 1.00 94.62 114 ALA A C 1
ATOM 840 O O . ALA A 1 114 ? 10.355 -14.796 2.145 1.00 94.62 114 ALA A O 1
ATOM 841 N N . ASP A 1 115 ? 10.600 -12.686 1.373 1.00 92.00 115 ASP A N 1
ATOM 842 C CA . ASP A 1 115 ? 10.999 -12.944 -0.017 1.00 92.00 115 ASP A CA 1
ATOM 843 C C . ASP A 1 115 ? 10.184 -14.053 -0.710 1.00 92.00 115 ASP A C 1
ATOM 845 O O . ASP A 1 115 ? 10.688 -14.902 -1.437 1.00 92.00 115 ASP A O 1
ATOM 849 N N . ALA A 1 116 ? 8.881 -14.077 -0.421 1.00 87.62 116 ALA A N 1
ATOM 850 C CA . ALA A 1 116 ? 7.998 -15.185 -0.779 1.00 87.62 116 ALA A CA 1
ATOM 851 C C . ALA A 1 116 ? 7.365 -15.049 -2.175 1.00 87.62 116 ALA A C 1
ATOM 853 O O . ALA A 1 116 ? 6.644 -15.948 -2.612 1.00 87.62 116 ALA A O 1
ATOM 854 N N . LEU A 1 117 ? 7.568 -13.917 -2.857 1.00 91.62 117 LEU A N 1
ATOM 855 C CA . LEU A 1 117 ? 6.932 -13.597 -4.135 1.00 91.62 117 LEU A CA 1
ATOM 856 C C . LEU A 1 117 ? 7.987 -13.499 -5.245 1.00 91.62 117 LEU A C 1
ATOM 858 O O . LEU A 1 117 ? 9.041 -12.914 -5.014 1.00 91.62 117 LEU A O 1
ATOM 862 N N . PRO A 1 118 ? 7.713 -14.010 -6.460 1.00 93.69 118 PRO A N 1
ATOM 863 C CA . PRO A 1 118 ? 8.638 -13.879 -7.578 1.00 93.69 118 PRO A CA 1
ATOM 864 C C . PRO A 1 118 ? 8.971 -12.418 -7.889 1.00 93.69 118 PRO A C 1
ATOM 866 O O . PRO A 1 118 ? 8.087 -11.560 -7.931 1.00 93.69 118 PRO A O 1
ATOM 869 N N . HIS A 1 119 ? 10.233 -12.140 -8.198 1.00 96.44 119 HIS A N 1
ATOM 870 C CA . HIS A 1 119 ? 10.641 -10.809 -8.633 1.00 96.44 119 HIS A CA 1
ATOM 871 C C . HIS A 1 119 ? 10.273 -10.602 -10.095 1.00 96.44 119 HIS A C 1
ATOM 873 O O . HIS A 1 119 ? 11.013 -10.959 -11.011 1.00 96.44 119 HIS A O 1
ATOM 879 N N . SER A 1 120 ? 9.077 -10.076 -10.322 1.00 94.62 120 SER A N 1
ATOM 880 C CA . SER A 1 120 ? 8.585 -9.780 -11.661 1.00 94.62 120 SER A CA 1
ATOM 881 C C . SER A 1 120 ? 7.436 -8.777 -11.628 1.00 94.62 120 SER A C 1
A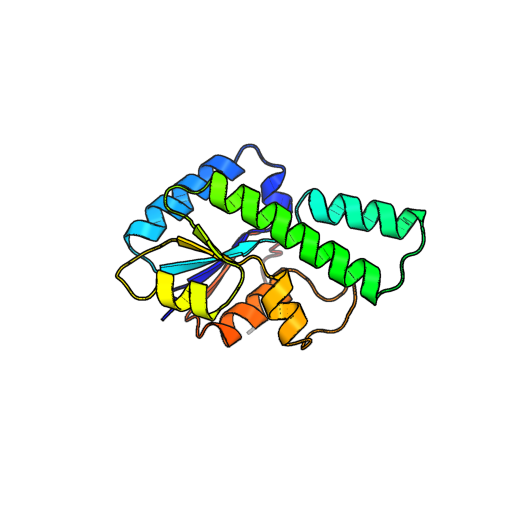TOM 883 O O . SER A 1 120 ? 6.758 -8.593 -10.614 1.00 94.62 120 SER A O 1
ATOM 885 N N . TRP A 1 121 ? 7.144 -8.196 -12.790 1.00 92.69 121 TRP A N 1
ATOM 886 C CA . TRP A 1 121 ? 5.952 -7.376 -13.003 1.00 92.69 121 TRP A CA 1
ATOM 887 C C . TRP A 1 121 ? 4.634 -8.166 -12.984 1.00 92.69 121 TRP A C 1
ATOM 889 O O . TRP A 1 121 ? 3.566 -7.557 -12.925 1.00 92.69 121 TRP A O 1
ATOM 899 N N . SER A 1 122 ? 4.675 -9.506 -13.013 1.00 93.25 122 SER A N 1
ATOM 900 C CA . SER A 1 122 ? 3.461 -10.321 -12.868 1.00 93.25 122 SER A CA 1
ATOM 901 C C . SER A 1 122 ? 2.953 -10.354 -11.424 1.00 93.25 122 SER A C 1
ATOM 903 O O . SER A 1 122 ? 1.777 -10.644 -11.199 1.00 93.25 122 SER A O 1
ATOM 905 N N . VAL A 1 123 ? 3.804 -10.036 -10.441 1.00 93.69 123 VAL A N 1
ATOM 906 C CA . VAL A 1 123 ? 3.383 -9.839 -9.050 1.00 93.69 123 VAL A CA 1
ATOM 907 C C . VAL A 1 123 ? 2.748 -8.461 -8.914 1.00 93.69 123 VAL A C 1
ATOM 909 O O . VAL A 1 123 ? 3.405 -7.424 -8.951 1.00 93.69 123 VAL A O 1
ATOM 912 N N . THR A 1 124 ? 1.426 -8.450 -8.764 1.00 94.62 124 THR A N 1
ATOM 913 C CA . THR A 1 124 ? 0.648 -7.215 -8.645 1.00 94.62 124 THR A CA 1
ATOM 914 C C . THR A 1 124 ? 0.451 -6.806 -7.188 1.00 94.62 124 THR A C 1
ATOM 916 O O . THR A 1 124 ? 0.499 -7.631 -6.276 1.00 94.62 124 THR A O 1
ATOM 919 N N . SER A 1 125 ? 0.094 -5.537 -6.965 1.00 95.50 125 SER A N 1
ATOM 920 C CA . SER A 1 125 ? -0.350 -5.067 -5.641 1.00 95.50 125 SER A CA 1
ATOM 921 C C . SER A 1 125 ? -1.537 -5.858 -5.065 1.00 95.50 125 SER A C 1
ATOM 923 O O . SER A 1 125 ? -1.676 -5.928 -3.850 1.00 95.50 125 SER A O 1
ATOM 925 N N . ASP A 1 126 ? -2.378 -6.476 -5.907 1.00 96.38 126 ASP A N 1
ATOM 926 C CA . ASP A 1 126 ? -3.484 -7.316 -5.429 1.00 96.38 126 ASP A CA 1
ATOM 927 C C . ASP A 1 126 ? -2.964 -8.655 -4.883 1.00 96.38 126 ASP A C 1
ATOM 929 O O . ASP A 1 126 ? -3.424 -9.112 -3.839 1.00 96.38 126 ASP A O 1
ATOM 933 N N . ALA A 1 127 ? -1.972 -9.257 -5.550 1.00 96.50 127 ALA A N 1
ATOM 934 C CA . ALA A 1 127 ? -1.309 -10.470 -5.070 1.00 96.50 127 ALA A CA 1
ATOM 935 C C . ALA A 1 127 ? -0.543 -10.208 -3.763 1.00 96.50 127 ALA A C 1
ATOM 937 O O . ALA A 1 127 ? -0.622 -11.004 -2.830 1.00 96.50 127 ALA A O 1
ATOM 938 N N . ILE A 1 128 ? 0.125 -9.053 -3.660 1.00 97.69 128 ILE A N 1
ATOM 939 C CA . ILE A 1 128 ? 0.771 -8.610 -2.417 1.00 97.69 128 ILE A CA 1
ATOM 940 C C . ILE A 1 128 ? -0.268 -8.438 -1.305 1.00 97.69 128 ILE A C 1
ATOM 942 O O . ILE A 1 128 ? -0.055 -8.924 -0.199 1.00 97.69 128 ILE A O 1
ATOM 946 N N . ALA A 1 129 ? -1.411 -7.803 -1.577 1.00 97.94 129 ALA A N 1
ATOM 947 C CA . ALA A 1 129 ? -2.465 -7.648 -0.577 1.00 97.94 129 ALA A CA 1
ATOM 948 C C . ALA A 1 129 ? -3.061 -8.992 -0.128 1.00 97.94 129 ALA A C 1
ATOM 950 O O . ALA A 1 129 ? -3.344 -9.169 1.057 1.00 97.94 129 ALA A O 1
ATOM 951 N N . ALA A 1 130 ? -3.204 -9.958 -1.039 1.00 97.62 130 ALA A N 1
ATOM 952 C CA . ALA A 1 130 ? -3.611 -11.318 -0.694 1.00 97.62 130 ALA A CA 1
ATOM 953 C C . ALA A 1 130 ? -2.588 -12.006 0.222 1.00 97.62 130 ALA A C 1
ATOM 955 O O . ALA A 1 130 ? -2.967 -12.559 1.255 1.00 97.62 130 ALA A O 1
ATOM 956 N N . TRP A 1 131 ? -1.296 -11.894 -0.098 1.00 97.50 131 TRP A N 1
ATOM 957 C CA . TRP A 1 131 ? -0.222 -12.394 0.760 1.00 97.50 131 TRP A CA 1
ATOM 958 C C . TRP A 1 131 ? -0.230 -11.724 2.145 1.00 97.50 131 TRP A C 1
ATOM 960 O O . TRP A 1 131 ? -0.192 -12.414 3.162 1.00 97.50 131 TRP A O 1
ATOM 970 N N . VAL A 1 132 ? -0.379 -10.394 2.206 1.00 97.50 132 VAL A N 1
ATOM 971 C CA . VAL A 1 132 ? -0.497 -9.644 3.470 1.00 97.50 132 VAL A CA 1
ATOM 972 C C . VAL A 1 132 ? -1.720 -10.090 4.270 1.00 97.50 132 VAL A C 1
ATOM 974 O O . VAL A 1 132 ? -1.623 -10.219 5.484 1.00 97.50 132 VAL A O 1
ATOM 977 N N . THR A 1 133 ? -2.855 -10.354 3.619 1.00 97.38 133 THR A N 1
ATOM 978 C CA . THR A 1 133 ? -4.079 -10.817 4.298 1.00 97.38 133 THR A CA 1
ATOM 979 C C . THR A 1 133 ? -3.838 -12.118 5.041 1.00 97.38 133 THR A C 1
ATOM 981 O O . THR A 1 133 ? -4.168 -12.216 6.222 1.00 97.38 133 THR A O 1
ATOM 984 N N . GLN A 1 134 ? -3.193 -13.083 4.385 1.00 95.94 134 GLN A N 1
ATOM 985 C CA . GLN A 1 134 ? -2.804 -14.332 5.030 1.00 95.94 134 GLN A CA 1
ATOM 986 C C . GLN A 1 134 ? -1.782 -14.086 6.149 1.00 95.94 134 GLN A C 1
ATOM 988 O O . GLN A 1 134 ? -1.963 -14.559 7.268 1.00 95.94 134 GLN A O 1
ATOM 993 N N . ALA A 1 135 ? -0.731 -13.308 5.878 1.00 95.25 135 ALA A N 1
ATOM 994 C CA . ALA A 1 135 ? 0.342 -13.056 6.837 1.00 95.25 135 ALA A CA 1
ATOM 995 C C . ALA A 1 135 ? -0.125 -12.267 8.078 1.00 95.25 135 ALA A C 1
ATOM 997 O O . ALA A 1 135 ? 0.441 -12.421 9.159 1.00 95.25 135 ALA A O 1
ATOM 998 N N . ALA A 1 136 ? -1.162 -11.437 7.954 1.00 94.19 136 ALA A N 1
ATOM 999 C CA . ALA A 1 136 ? -1.732 -10.635 9.035 1.00 94.19 136 ALA A CA 1
ATOM 1000 C C . ALA A 1 136 ? -2.859 -11.340 9.812 1.00 94.19 136 ALA A C 1
ATOM 1002 O O . ALA A 1 136 ? -3.311 -10.778 10.810 1.00 94.19 136 ALA A O 1
ATOM 1003 N N . ASP A 1 137 ? -3.276 -12.544 9.398 1.00 93.75 137 ASP A N 1
ATOM 1004 C CA . ASP A 1 137 ? -4.485 -13.223 9.897 1.00 93.75 137 ASP A CA 1
ATOM 1005 C C . ASP A 1 137 ? -5.745 -12.342 9.731 1.00 93.75 137 ASP A C 1
ATOM 1007 O O . ASP A 1 137 ? -6.505 -12.070 10.667 1.00 93.75 137 ASP A O 1
ATOM 1011 N N . GLY A 1 138 ? -5.895 -11.783 8.524 1.00 94.25 138 GLY A N 1
ATOM 1012 C CA . GLY A 1 138 ? -7.018 -10.932 8.142 1.00 94.25 138 GLY A CA 1
ATOM 1013 C C . GLY A 1 138 ? -8.240 -11.742 7.719 1.00 94.25 138 GLY A C 1
ATOM 1014 O O . GLY A 1 138 ? -8.127 -12.699 6.956 1.00 94.25 138 GLY A O 1
ATOM 1015 N N . ARG A 1 139 ? -9.428 -11.333 8.181 1.00 95.50 139 ARG A N 1
ATOM 1016 C CA . ARG A 1 139 ? -10.690 -12.045 7.896 1.00 95.50 139 ARG A CA 1
ATOM 1017 C C . ARG A 1 139 ? -11.224 -11.819 6.484 1.00 95.50 139 ARG A C 1
ATOM 1019 O O . ARG A 1 139 ? -11.863 -12.703 5.921 1.00 95.50 139 ARG A O 1
ATOM 1026 N N . LEU A 1 140 ? -11.005 -10.626 5.940 1.00 97.25 140 LEU A N 1
ATOM 1027 C CA . LEU A 1 140 ? -11.535 -10.199 4.650 1.00 97.25 140 LEU A CA 1
ATOM 1028 C C . LEU A 1 140 ? -10.457 -9.457 3.863 1.00 97.25 140 LEU A C 1
ATOM 1030 O O . LEU A 1 140 ? -9.767 -8.605 4.416 1.00 97.25 140 LEU A O 1
ATOM 1034 N N . LEU A 1 141 ? -10.359 -9.735 2.565 1.00 98.06 141 LEU A N 1
ATOM 1035 C CA . LEU A 1 141 ? -9.613 -8.910 1.618 1.00 98.06 141 LEU A CA 1
ATOM 1036 C C . LEU A 1 141 ? -10.598 -8.083 0.789 1.00 98.06 141 LEU A C 1
ATOM 1038 O O . LEU A 1 141 ? -11.436 -8.637 0.079 1.00 98.06 141 LEU A O 1
ATOM 1042 N N . VAL A 1 142 ? -10.465 -6.760 0.845 1.00 97.62 142 VAL A N 1
ATOM 1043 C CA . VAL A 1 142 ? -11.227 -5.810 0.029 1.00 97.62 142 VAL A CA 1
ATOM 1044 C C . VAL A 1 142 ? -10.287 -5.174 -0.987 1.00 97.62 142 VAL A C 1
ATOM 1046 O O . VAL A 1 142 ? -9.278 -4.575 -0.621 1.00 97.62 142 VAL A O 1
ATOM 1049 N N . LEU A 1 143 ? -10.615 -5.289 -2.274 1.00 96.25 143 LEU A N 1
ATOM 1050 C CA . LEU A 1 143 ? -9.831 -4.693 -3.356 1.00 96.25 143 LEU A CA 1
ATOM 1051 C C . LEU A 1 143 ? -10.536 -3.447 -3.888 1.00 96.25 143 LEU A C 1
ATOM 1053 O O . LEU A 1 143 ? -11.484 -3.553 -4.664 1.00 96.25 143 LEU A O 1
ATOM 1057 N N . LEU A 1 144 ? -10.040 -2.268 -3.524 1.00 93.00 144 LEU A N 1
ATOM 1058 C CA . LEU A 1 144 ? -10.512 -1.014 -4.096 1.00 93.00 144 LEU A CA 1
ATOM 1059 C C . LEU A 1 144 ? -9.771 -0.765 -5.410 1.00 93.00 144 LEU A C 1
ATOM 1061 O O . LEU A 1 144 ? -8.545 -0.588 -5.449 1.00 93.00 144 LEU A O 1
ATOM 1065 N N . LYS A 1 145 ? -10.521 -0.813 -6.510 1.00 82.88 145 LYS A N 1
ATOM 1066 C CA . LYS A 1 145 ? -10.022 -0.620 -7.872 1.00 82.88 145 LYS A CA 1
ATOM 1067 C C . LYS A 1 145 ? -10.917 0.363 -8.604 1.00 82.88 145 LYS A C 1
ATOM 1069 O O . LYS A 1 145 ? -12.110 0.443 -8.340 1.00 82.88 145 LYS A O 1
ATOM 1074 N N . ASP A 1 146 ? -10.313 1.058 -9.550 1.00 77.69 146 ASP A N 1
ATOM 1075 C CA . ASP A 1 146 ? -11.027 1.895 -10.496 1.00 77.69 146 ASP A CA 1
ATOM 1076 C C . ASP A 1 146 ? -11.995 1.058 -11.374 1.00 77.69 146 ASP A C 1
ATOM 1078 O O . ASP A 1 146 ? -11.735 -0.113 -11.682 1.00 77.69 146 ASP A O 1
ATOM 1082 N N . HIS A 1 147 ? -13.129 1.661 -11.733 1.00 59.59 147 HIS A N 1
ATOM 1083 C CA . HIS A 1 147 ? -14.387 1.076 -12.213 1.00 59.59 147 HIS A CA 1
ATOM 1084 C C . HIS A 1 147 ? -14.335 0.386 -13.590 1.00 59.59 147 HIS A C 1
ATOM 1086 O O . HIS A 1 147 ? -15.327 -0.192 -14.031 1.00 59.59 147 HIS A O 1
ATOM 1092 N N . HIS A 1 148 ? -13.178 0.334 -14.247 1.00 52.12 148 HIS A N 1
ATOM 1093 C CA . HIS A 1 148 ? -13.019 -0.343 -15.539 1.00 52.12 148 HIS A CA 1
ATOM 1094 C C . HIS A 1 148 ? -12.783 -1.868 -15.453 1.00 52.12 148 HIS A C 1
ATOM 1096 O O . HIS A 1 148 ? -12.562 -2.514 -16.474 1.00 52.12 148 HIS A O 1
ATOM 1102 N N . GLY A 1 149 ? -12.796 -2.466 -14.255 1.00 45.72 149 GLY A N 1
ATOM 1103 C CA . GLY A 1 149 ? -12.243 -3.812 -14.029 1.00 45.72 149 GLY A CA 1
ATOM 1104 C C . GLY A 1 149 ? -13.207 -4.996 -13.890 1.00 45.72 149 GLY A C 1
ATOM 1105 O O . GLY A 1 149 ? -12.726 -6.126 -13.882 1.00 45.72 149 GLY A O 1
ATOM 1106 N N . MET A 1 150 ? -14.524 -4.803 -13.764 1.00 45.50 150 MET A N 1
ATOM 1107 C CA . MET A 1 150 ? -15.459 -5.937 -13.713 1.00 45.50 150 MET A CA 1
ATOM 1108 C C . MET A 1 150 ? -16.278 -6.021 -14.997 1.00 45.50 150 MET A C 1
ATOM 1110 O O . MET A 1 150 ? -17.391 -5.501 -15.072 1.00 45.50 150 MET A O 1
ATOM 1114 N N . ALA A 1 151 ? -15.769 -6.758 -15.988 1.00 50.72 151 ALA A N 1
ATOM 1115 C CA . ALA A 1 151 ? -16.687 -7.459 -16.875 1.00 50.72 151 ALA A CA 1
ATOM 1116 C C . ALA A 1 151 ? -17.572 -8.321 -15.967 1.00 50.72 151 ALA A C 1
ATOM 1118 O O . ALA A 1 151 ? -17.051 -9.107 -15.171 1.00 50.72 151 ALA A O 1
ATOM 1119 N N . ARG A 1 152 ? -18.895 -8.117 -16.006 1.00 49.53 152 ARG A N 1
ATOM 1120 C CA . ARG A 1 152 ? -19.836 -8.989 -15.297 1.00 49.53 152 ARG A CA 1
ATOM 1121 C C . ARG A 1 152 ? -19.444 -10.427 -15.628 1.00 49.53 152 ARG A C 1
ATOM 1123 O O . ARG A 1 152 ? -19.415 -10.778 -16.806 1.00 49.53 152 ARG A O 1
ATOM 1130 N N . LEU A 1 153 ? -19.122 -11.230 -14.613 1.00 50.22 153 LEU A N 1
ATOM 1131 C CA . LEU A 1 153 ? -19.059 -12.675 -14.792 1.00 50.22 153 LEU A CA 1
ATOM 1132 C C . LEU A 1 153 ? -20.418 -13.064 -15.371 1.00 50.22 153 LEU A C 1
ATOM 1134 O O . LEU A 1 153 ? -21.449 -12.822 -14.738 1.00 50.22 153 LEU A O 1
ATOM 1138 N N . ALA A 1 154 ? -20.425 -13.548 -16.613 1.00 51.06 154 ALA A N 1
ATOM 1139 C CA . ALA A 1 154 ? -21.637 -14.097 -17.188 1.00 51.06 15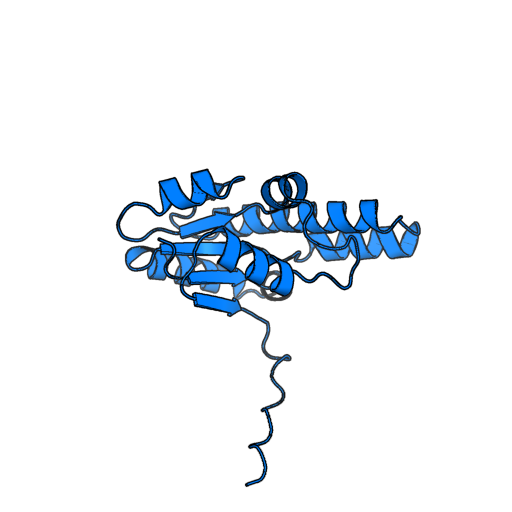4 ALA A CA 1
ATOM 1140 C C . ALA A 1 154 ? -22.142 -15.174 -16.215 1.00 51.06 154 ALA A C 1
ATOM 1142 O O . ALA A 1 154 ? -21.316 -15.923 -15.679 1.00 51.06 154 ALA A O 1
ATOM 1143 N N . PRO A 1 155 ? -23.454 -15.226 -15.924 1.00 45.59 155 PRO A N 1
ATOM 1144 C CA . PRO A 1 155 ? -23.984 -16.277 -15.074 1.00 45.59 155 PRO A CA 1
ATOM 1145 C C . PRO A 1 155 ? -23.545 -17.615 -15.665 1.00 45.59 155 PRO A C 1
ATOM 1147 O O . PRO A 1 155 ? -23.635 -17.811 -16.879 1.00 45.59 155 PRO A O 1
ATOM 1150 N N . ALA A 1 156 ? -23.004 -18.493 -14.818 1.00 45.19 156 ALA A N 1
ATOM 1151 C CA . ALA A 1 156 ? -22.675 -19.847 -15.229 1.00 45.19 156 ALA A CA 1
ATOM 1152 C C . ALA A 1 156 ? -23.931 -20.442 -15.875 1.00 45.19 156 ALA A C 1
ATOM 1154 O O . ALA A 1 156 ? -24.996 -20.441 -15.255 1.00 45.19 156 ALA A O 1
ATOM 1155 N N . ALA A 1 157 ? -23.822 -20.839 -17.144 1.00 47.47 157 ALA A N 1
ATOM 1156 C CA . ALA A 1 157 ? -24.910 -21.510 -17.832 1.00 47.47 157 ALA A CA 1
ATOM 1157 C C . ALA A 1 157 ? -25.288 -22.749 -17.008 1.00 47.47 157 ALA A C 1
ATOM 1159 O O . ALA A 1 157 ? -24.411 -23.546 -16.667 1.00 47.47 157 ALA A O 1
ATOM 1160 N N . ALA A 1 158 ? -26.563 -22.816 -16.622 1.00 50.88 158 ALA A N 1
ATOM 1161 C CA . ALA A 1 158 ? -27.157 -23.956 -15.936 1.00 50.88 158 ALA A CA 1
ATOM 1162 C C . ALA A 1 158 ? -27.243 -25.174 -16.863 1.00 50.88 158 ALA A C 1
ATOM 1164 O O . ALA A 1 158 ? -27.404 -24.963 -18.089 1.00 50.88 158 ALA A O 1
#

Sequence (158 aa):
MVDAVVKVGGRLGHDEGLRGLCLCLGELGSRHRLLIVPGGGVFADAVRDCDARFGLGADAAHWMAILAMDQYGLLLADLTPGAEAVRTLDRARSRLAEEGGVVVLLPSEPLRRADALPHSWSVTSDAIAAWVTQAADGRLLVLLKDHHGMARLAPAAA

Radius of gyration: 15.84 Å; chains: 1; bounding box: 44×38×41 Å

pLDDT: mean 91.32, std 13.31, range [45.19, 98.75]

Secondary structure (DSSP, 8-state):
-BSEEEEE-GGGGGSTTHHHHHHHHHHHHTTSEEEEEE--HHHHHHHHHHHHHH---HHHHHHHHHHHHHHHHHHHHHHSTTEEEESSHHHHHHHTSSSSEEEEE-THHHHHHH--S-SSTTS-HHHHHHHHHHHTTBS-EEEE--TT-----PPPP-

Foldseek 3Di:
DAAEEEEDALVCVVDPCLLVVLAVLLVVQQAGLYEYFYFLHPQLVVLVVCCVVPVDDLQVSQLSSLQSSLVRLVVSQVSHPQEEEDADLVVSCVQSVDGGGHYYYSDNNVCVVPVPDDSHPV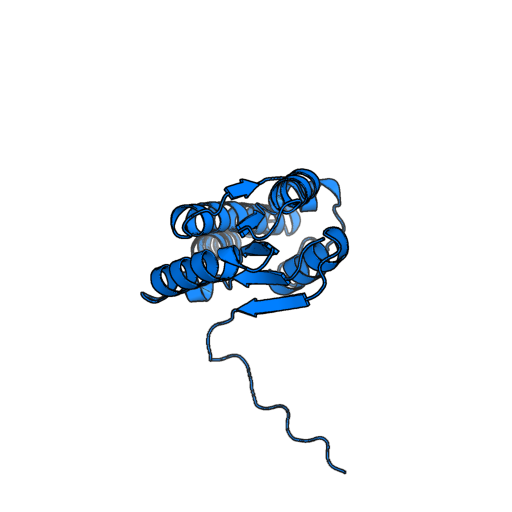CGSLNSSVVSCVVNVYPYYHYDDDPPPDPDPDPDDD